Protein AF-A0A1Q9LR08-F1 (afdb_monomer)

Sequence (114 aa):
MDERVERALEGLVEAPSAIRGKGWVDADGKRWVRRGGGVEVKRAERLLASADVRVLHFCGPDAPVEVAVGDRAALWERVRPYLRGRGKEVHADFAVAEFRDGQRRTMLVIEESC

Organism: NCBI:txid1193682

Foldseek 3Di:
DDPVVVVVPPDPPPFPDPQVDQWDADPVRFIKGWDDDFQQLVRLVVLLQDPQEWEWEAETNDDIDTDDSVCSVVVSVVQNCQSVVNDDDVFKHKGWTWIATPVRRIYIYIYIGD

Secondary structure (DSSP, 8-state):
--TTTGGGSS-------TTTSSEEE-TTS-EEEEPSSPPPHHHHHHHHH-TTSEEEEEETTSPPEE--GGGHHHHHHHHHHHHTT---BTTBEEEEEEEEETT--EEEEEEEE-

Structure (mmCIF, N/CA/C/O backbone):
data_AF-A0A1Q9LR08-F1
#
_entry.id   AF-A0A1Q9LR08-F1
#
loop_
_atom_site.group_PDB
_atom_site.id
_atom_site.type_symbol
_atom_site.label_atom_id
_atom_site.label_alt_id
_atom_site.label_comp_id
_atom_site.label_asym_id
_atom_site.label_entity_id
_atom_site.label_seq_id
_atom_site.pdbx_PDB_ins_code
_atom_site.Cartn_x
_atom_site.Cartn_y
_atom_site.Cartn_z
_atom_site.occupancy
_atom_site.B_iso_or_equiv
_atom_site.auth_seq_id
_atom_site.auth_comp_id
_atom_site.auth_asym_id
_atom_site.auth_atom_id
_atom_site.pdbx_PDB_model_num
ATOM 1 N N . MET A 1 1 ? -1.358 9.023 -44.625 1.00 46.69 1 MET A N 1
ATOM 2 C CA . MET A 1 1 ? -0.783 9.812 -43.517 1.00 46.69 1 MET A CA 1
ATOM 3 C C . MET A 1 1 ? -1.947 10.014 -42.571 1.00 46.69 1 MET A C 1
ATOM 5 O O . MET A 1 1 ? -2.822 10.812 -42.869 1.00 46.69 1 MET A O 1
ATOM 9 N N . ASP A 1 2 ? -2.079 9.099 -41.613 1.00 39.06 2 ASP A N 1
ATOM 10 C CA . ASP A 1 2 ? -3.330 8.847 -40.896 1.00 39.06 2 ASP A CA 1
ATOM 11 C C . ASP A 1 2 ? -3.438 9.707 -39.635 1.00 39.06 2 ASP A C 1
ATOM 13 O O . ASP A 1 2 ? -2.649 9.563 -38.703 1.00 39.06 2 ASP A O 1
ATOM 17 N N . GLU A 1 3 ? -4.503 10.503 -39.586 1.00 40.62 3 GLU A N 1
ATOM 18 C CA . GLU A 1 3 ? -5.031 11.273 -38.444 1.00 40.62 3 GLU A CA 1
ATOM 19 C C . GLU A 1 3 ? -5.239 10.414 -37.170 1.00 40.62 3 GLU A C 1
ATOM 21 O O . GLU A 1 3 ? -5.401 10.913 -36.060 1.00 40.62 3 GLU A O 1
ATOM 26 N N . ARG A 1 4 ? -5.171 9.081 -37.302 1.00 49.50 4 ARG A N 1
ATOM 27 C CA . ARG A 1 4 ? -5.219 8.111 -36.196 1.00 49.50 4 ARG A CA 1
ATOM 28 C C . ARG A 1 4 ? -3.947 8.058 -35.352 1.00 49.50 4 ARG A C 1
ATOM 30 O O . ARG A 1 4 ? -4.016 7.575 -34.226 1.00 49.50 4 ARG A O 1
ATOM 37 N N . VAL A 1 5 ? -2.812 8.532 -35.868 1.00 49.69 5 VAL A N 1
ATOM 38 C CA . VAL A 1 5 ? -1.557 8.578 -35.100 1.00 49.69 5 VAL A CA 1
ATOM 39 C C . VAL A 1 5 ? -1.491 9.838 -34.226 1.00 49.69 5 VAL A C 1
ATOM 41 O O . VAL A 1 5 ? -0.899 9.795 -33.155 1.00 49.69 5 VAL A O 1
ATOM 44 N N . GLU A 1 6 ? -2.174 10.930 -34.586 1.00 42.41 6 GLU A N 1
ATOM 45 C CA . GLU A 1 6 ? -2.203 12.149 -33.754 1.00 42.41 6 GLU A CA 1
ATOM 46 C C . GLU A 1 6 ? -3.095 12.004 -32.510 1.00 42.41 6 GLU A C 1
ATOM 48 O O . GLU A 1 6 ? -2.759 12.526 -31.448 1.00 42.41 6 GLU A O 1
ATOM 53 N N . ARG A 1 7 ? -4.136 11.159 -32.559 1.00 40.34 7 ARG A N 1
ATOM 54 C CA . ARG A 1 7 ? -4.868 10.727 -31.350 1.00 40.34 7 ARG A CA 1
ATOM 55 C C . ARG A 1 7 ? -4.089 9.770 -30.438 1.00 40.34 7 ARG A C 1
ATOM 57 O O . ARG A 1 7 ? -4.620 9.361 -29.410 1.00 40.34 7 ARG A O 1
ATOM 64 N N . ALA A 1 8 ? -2.852 9.412 -30.786 1.00 40.22 8 ALA A N 1
ATOM 65 C CA . ALA A 1 8 ? -1.973 8.615 -29.930 1.00 40.22 8 ALA A CA 1
ATOM 66 C C . ALA A 1 8 ? -1.153 9.468 -28.937 1.00 40.22 8 ALA A C 1
ATOM 68 O O . ALA A 1 8 ? -0.380 8.907 -28.165 1.00 40.22 8 ALA A O 1
ATOM 69 N N . LEU A 1 9 ? -1.319 10.801 -28.929 1.00 46.00 9 LEU A N 1
ATOM 70 C CA . LEU A 1 9 ? -0.621 11.709 -28.002 1.00 46.00 9 LEU A CA 1
ATOM 71 C C . LEU A 1 9 ? -1.542 12.683 -27.236 1.00 46.00 9 LEU A C 1
ATOM 73 O O . LEU A 1 9 ? -1.059 13.445 -26.399 1.00 46.00 9 LEU A O 1
ATOM 77 N N . GLU A 1 10 ? -2.8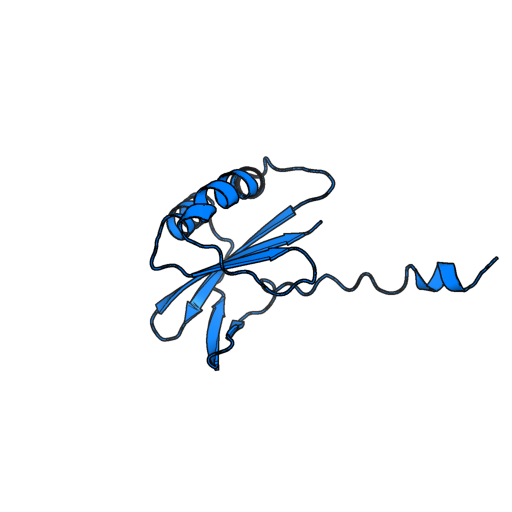62 12.642 -27.443 1.00 37.06 10 GLU A N 1
ATOM 78 C CA . GLU A 1 10 ? -3.817 13.445 -26.668 1.00 37.06 10 GLU A CA 1
ATOM 79 C C . GLU A 1 10 ? -4.297 12.693 -25.424 1.00 37.06 10 GLU A C 1
ATOM 81 O O . GLU A 1 10 ? -5.316 12.005 -25.423 1.00 37.06 10 GLU A O 1
ATOM 86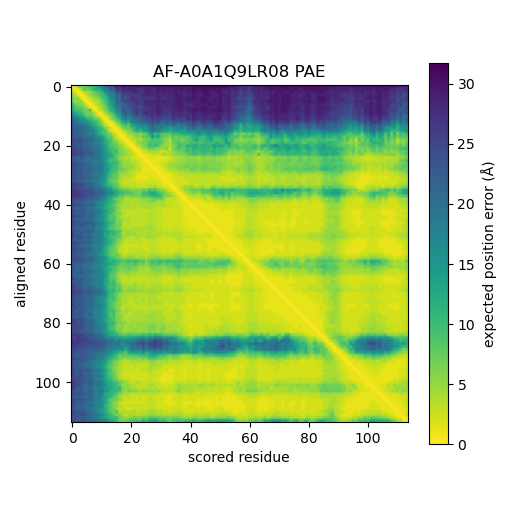 N N . GLY A 1 11 ? -3.543 12.858 -24.340 1.00 38.38 11 GLY A N 1
ATOM 87 C CA . GLY A 1 11 ? -3.935 12.417 -23.008 1.00 38.38 11 GLY A CA 1
ATOM 88 C C . GLY A 1 11 ? -3.047 11.302 -22.487 1.00 38.38 11 GLY A C 1
ATOM 89 O O . GLY A 1 11 ? -3.474 10.156 -22.383 1.00 38.38 11 GLY A O 1
ATOM 90 N N . LEU A 1 12 ? 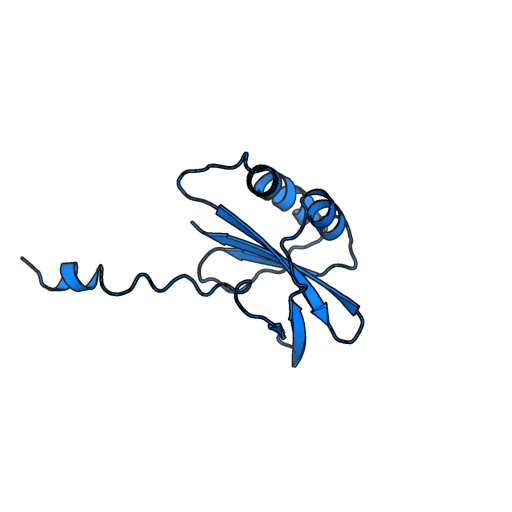-1.835 11.658 -22.056 1.00 40.88 12 LEU A N 1
ATOM 91 C CA . LEU A 1 12 ? -1.204 10.986 -20.920 1.00 40.88 12 LEU A CA 1
ATOM 92 C C . LEU A 1 12 ? -2.162 11.142 -19.730 1.00 40.88 12 LEU A C 1
ATOM 94 O O . LEU A 1 12 ? -2.023 12.054 -18.916 1.00 40.88 12 LEU A O 1
ATOM 98 N N . VAL A 1 13 ? -3.210 10.318 -19.686 1.00 42.19 13 VAL A N 1
ATOM 99 C CA . VAL A 1 13 ? -4.028 10.138 -18.498 1.00 42.19 13 VAL A CA 1
ATOM 100 C C . VAL A 1 13 ? -3.040 9.581 -17.494 1.00 42.19 13 VAL A C 1
ATOM 102 O O . VAL A 1 13 ? -2.628 8.430 -17.619 1.00 42.19 13 VAL A O 1
ATOM 105 N N . GLU A 1 14 ? -2.562 10.425 -16.577 1.00 47.38 14 GLU A N 1
ATOM 106 C CA . GLU A 1 14 ? -1.778 9.946 -15.447 1.00 47.38 14 GLU A CA 1
ATOM 107 C C . GLU A 1 14 ? -2.521 8.745 -14.882 1.00 47.38 14 GLU A C 1
ATOM 109 O O . GLU A 1 14 ? -3.707 8.858 -14.549 1.00 47.38 14 GLU A O 1
ATOM 114 N N . ALA A 1 15 ? -1.848 7.591 -14.858 1.00 47.34 15 ALA A N 1
ATOM 115 C CA . ALA A 1 15 ? -2.434 6.376 -14.326 1.00 47.34 15 ALA A CA 1
ATOM 116 C C . ALA A 1 15 ? -3.078 6.709 -12.967 1.00 47.34 15 ALA A C 1
ATOM 118 O O . ALA A 1 15 ? -2.503 7.488 -12.193 1.00 47.34 15 ALA A O 1
ATOM 119 N N . PRO A 1 16 ? -4.303 6.228 -12.697 1.00 55.78 16 PRO A N 1
ATOM 120 C CA . PRO A 1 16 ? -5.039 6.603 -11.501 1.00 55.78 16 PRO A CA 1
ATOM 121 C C . PRO A 1 16 ? -4.239 6.215 -10.255 1.00 55.78 16 PRO A C 1
ATOM 123 O O . PRO A 1 16 ? -4.221 5.061 -9.844 1.00 55.78 16 PRO A O 1
ATOM 126 N N . SER A 1 17 ? -3.583 7.199 -9.638 1.00 60.62 17 SER A N 1
ATOM 127 C CA . SER A 1 17 ? -2.765 6.941 -8.458 1.00 60.62 17 SER A CA 1
ATOM 128 C C . SER A 1 17 ? -3.636 6.822 -7.218 1.00 60.62 17 SER A C 1
ATOM 130 O O . SER A 1 17 ? -4.209 7.803 -6.723 1.00 60.62 17 SER A O 1
ATOM 132 N N . ALA A 1 18 ? -3.681 5.611 -6.668 1.00 66.62 18 ALA A N 1
ATOM 133 C CA . ALA A 1 18 ? -4.344 5.326 -5.402 1.00 66.62 18 ALA A CA 1
ATOM 134 C C . ALA A 1 18 ? -3.705 6.103 -4.239 1.00 66.62 18 ALA A C 1
ATOM 136 O O . ALA A 1 18 ? -4.366 6.416 -3.244 1.00 66.62 18 ALA A O 1
ATOM 137 N N . ILE A 1 19 ? -2.426 6.465 -4.374 1.00 77.00 19 ILE A N 1
ATOM 138 C CA . ILE A 1 19 ? -1.689 7.235 -3.376 1.00 77.00 19 ILE A CA 1
ATOM 139 C C . ILE A 1 19 ? -2.017 8.732 -3.441 1.00 77.00 19 ILE A C 1
ATOM 141 O O . ILE A 1 19 ? -2.001 9.392 -2.397 1.00 77.00 19 ILE A O 1
ATOM 145 N N . ARG A 1 20 ? -2.339 9.302 -4.613 1.00 74.06 20 ARG A N 1
ATOM 146 C CA . ARG A 1 20 ? -2.628 10.747 -4.750 1.00 74.06 20 ARG A CA 1
ATOM 147 C C . ARG A 1 20 ? -3.873 11.191 -3.985 1.00 74.06 20 ARG A C 1
ATOM 149 O O . ARG A 1 20 ? -3.886 12.301 -3.445 1.00 74.06 20 ARG A O 1
ATOM 156 N N . GLY A 1 21 ? -4.879 10.325 -3.880 1.00 72.88 21 GLY A N 1
ATOM 157 C CA . GLY A 1 21 ? -6.070 10.565 -3.068 1.00 72.88 21 GLY A CA 1
ATOM 158 C C . GLY A 1 21 ? -5.749 10.755 -1.577 1.00 72.88 21 GLY A C 1
ATOM 159 O O . GLY A 1 21 ? -4.850 10.131 -1.017 1.00 72.88 21 GLY A O 1
ATOM 160 N N . LYS A 1 22 ? -6.508 11.618 -0.884 1.00 74.75 22 LYS A N 1
ATOM 161 C CA . LYS A 1 22 ? -6.388 11.792 0.584 1.00 74.75 22 LYS A CA 1
ATOM 162 C C . LYS A 1 22 ? -7.018 10.639 1.377 1.00 74.75 22 LYS A C 1
ATOM 164 O O . LYS A 1 22 ? -6.800 10.526 2.583 1.00 74.75 22 LYS A O 1
ATOM 169 N N . GLY A 1 23 ? -7.809 9.799 0.722 1.00 79.50 23 GLY A N 1
ATOM 170 C CA . GLY A 1 23 ? -8.463 8.659 1.335 1.00 79.50 23 GLY A CA 1
ATOM 171 C C . GLY A 1 23 ? -9.097 7.747 0.299 1.00 79.50 23 GLY A C 1
ATOM 172 O O . GLY A 1 23 ? -9.235 8.115 -0.865 1.00 79.50 23 GLY A O 1
ATOM 173 N N . TRP A 1 24 ? -9.471 6.565 0.759 1.00 79.00 24 TRP A N 1
ATOM 174 C CA . TRP A 1 24 ? -10.013 5.472 -0.032 1.00 79.00 24 TRP A CA 1
ATOM 175 C C . TRP A 1 24 ? -11.142 4.796 0.747 1.00 79.00 24 TRP A C 1
ATOM 177 O O . TRP A 1 24 ? -11.174 4.865 1.977 1.00 79.00 24 TRP A O 1
ATOM 187 N N . VAL A 1 25 ? -12.080 4.174 0.042 1.00 82.88 25 VAL A N 1
ATOM 188 C CA . VAL A 1 25 ? -13.120 3.330 0.632 1.00 82.88 25 VAL A CA 1
ATOM 189 C C . VAL A 1 25 ? -12.945 1.941 0.039 1.00 82.88 25 VAL A C 1
ATOM 191 O O . VAL A 1 25 ? -12.920 1.808 -1.182 1.00 82.88 25 VAL A O 1
ATOM 194 N N . ASP A 1 26 ? -12.758 0.936 0.891 1.00 82.00 26 ASP A N 1
ATOM 195 C CA . ASP A 1 26 ? -12.620 -0.446 0.430 1.00 82.00 26 ASP A CA 1
ATOM 196 C C . ASP A 1 26 ? -13.980 -1.079 0.086 1.00 82.00 26 ASP A C 1
ATOM 198 O O . ASP A 1 26 ? -15.036 -0.463 0.244 1.00 82.00 26 ASP A O 1
ATOM 202 N N . ALA A 1 27 ? -13.950 -2.321 -0.406 1.00 77.25 27 ALA A N 1
ATOM 203 C CA . ALA A 1 27 ? -15.146 -3.059 -0.813 1.00 77.25 27 ALA A CA 1
ATOM 204 C C . ALA A 1 27 ? -16.165 -3.265 0.326 1.00 77.25 27 ALA A C 1
ATOM 206 O O . ALA A 1 27 ? -17.355 -3.396 0.055 1.00 77.25 27 ALA A O 1
ATOM 207 N N . ASP A 1 28 ? -15.720 -3.227 1.586 1.00 80.62 28 ASP A N 1
ATOM 208 C CA . ASP A 1 28 ? -16.578 -3.355 2.768 1.00 80.62 28 ASP A CA 1
ATOM 209 C C . ASP A 1 28 ? -17.151 -1.996 3.222 1.00 80.62 28 ASP A C 1
ATOM 211 O O . ASP A 1 28 ? -17.752 -1.883 4.293 1.00 80.62 28 ASP A O 1
ATOM 215 N N . GLY A 1 29 ? -16.934 -0.928 2.447 1.00 83.00 29 GLY A N 1
ATOM 216 C CA . GLY A 1 29 ? -17.372 0.425 2.779 1.00 83.00 29 GLY A CA 1
ATOM 217 C C . GLY A 1 29 ? -16.506 1.113 3.836 1.00 83.00 29 GLY A C 1
ATOM 218 O O . GLY A 1 29 ? -16.865 2.183 4.339 1.00 83.00 29 GLY A O 1
ATOM 219 N N . LYS A 1 30 ? -15.351 0.545 4.198 1.00 88.00 30 LYS A N 1
ATOM 220 C CA . LYS A 1 30 ? -14.491 1.124 5.228 1.00 88.00 30 LYS A CA 1
ATOM 221 C C . LYS A 1 30 ? -13.617 2.217 4.654 1.00 88.00 30 LYS A C 1
ATOM 223 O O . LYS A 1 30 ? -12.903 2.043 3.670 1.00 88.00 30 LYS A O 1
ATOM 228 N N . ARG A 1 31 ? -13.627 3.349 5.352 1.00 89.88 31 ARG A N 1
ATOM 229 C CA . ARG A 1 31 ? -12.835 4.518 4.998 1.00 89.88 31 ARG A CA 1
ATOM 230 C C . ARG A 1 31 ? -11.414 4.422 5.543 1.00 89.88 31 ARG A C 1
ATOM 232 O O . ARG A 1 31 ? -11.196 4.322 6.750 1.00 89.88 31 ARG A O 1
ATOM 239 N N . TRP A 1 32 ? -10.466 4.575 4.636 1.00 92.25 32 TRP A N 1
ATOM 240 C CA . TRP A 1 32 ? -9.037 4.678 4.868 1.00 92.25 32 TRP A CA 1
ATOM 241 C C . TRP A 1 32 ? -8.581 6.102 4.565 1.00 92.25 32 TRP A C 1
ATOM 243 O O . TRP A 1 32 ? -8.972 6.694 3.561 1.00 92.25 32 TRP A O 1
ATOM 253 N N . VAL A 1 33 ? -7.752 6.675 5.428 1.00 92.00 33 VAL A N 1
ATOM 254 C CA . VAL A 1 33 ? -7.226 8.035 5.278 1.00 92.00 33 VAL A CA 1
ATOM 255 C C . VAL A 1 33 ? -5.716 7.969 5.195 1.00 92.00 33 VAL A C 1
ATOM 257 O O . VAL A 1 33 ? -5.072 7.315 6.021 1.00 92.00 33 VAL A O 1
ATOM 260 N N . ARG A 1 34 ? -5.151 8.649 4.196 1.00 91.12 34 ARG A N 1
ATOM 261 C CA . ARG A 1 34 ? -3.707 8.693 3.996 1.00 91.12 34 ARG A CA 1
ATOM 262 C C . ARG A 1 34 ? -3.061 9.414 5.170 1.00 91.12 34 ARG A C 1
ATOM 264 O O . ARG A 1 34 ? -3.468 10.518 5.539 1.00 91.12 34 ARG A O 1
ATOM 271 N N . ARG A 1 35 ? -2.020 8.818 5.738 1.00 87.81 35 ARG A N 1
ATOM 272 C CA . ARG A 1 35 ? -1.156 9.512 6.685 1.00 87.81 35 ARG A CA 1
ATOM 273 C C . ARG A 1 35 ? -0.294 10.505 5.902 1.00 87.81 35 ARG A C 1
ATOM 275 O O . ARG A 1 35 ? 0.244 10.171 4.852 1.00 87.81 35 ARG A O 1
ATOM 282 N N . GLY A 1 36 ? -0.215 11.746 6.376 1.00 78.56 36 GLY A N 1
ATOM 283 C CA . GLY A 1 36 ? 0.620 12.768 5.741 1.00 78.56 36 GLY A CA 1
ATOM 284 C C . GLY A 1 36 ? 2.108 12.402 5.774 1.00 78.56 36 GLY A C 1
ATOM 285 O O . GLY A 1 36 ? 2.556 11.727 6.701 1.00 78.56 36 GLY A O 1
ATOM 286 N N . GLY A 1 37 ? 2.857 12.897 4.784 1.00 74.31 37 GLY A N 1
ATOM 287 C CA . GLY A 1 37 ? 4.289 12.632 4.620 1.00 74.31 37 GLY A CA 1
ATOM 288 C C . GLY A 1 37 ? 4.589 11.336 3.860 1.00 74.31 37 GLY A C 1
ATOM 289 O O . GLY A 1 37 ? 3.756 10.435 3.787 1.00 74.31 37 GLY A O 1
ATOM 290 N N . GLY A 1 38 ? 5.781 11.260 3.265 1.00 80.25 38 GLY A N 1
ATOM 291 C CA . GLY A 1 38 ? 6.283 10.018 2.673 1.00 80.25 38 GLY A CA 1
ATOM 292 C C . GLY A 1 38 ? 6.533 8.949 3.741 1.00 80.25 38 GLY A C 1
ATOM 293 O O . GLY A 1 38 ? 6.755 9.260 4.915 1.00 80.25 38 GLY A O 1
ATOM 294 N N . VAL A 1 39 ? 6.499 7.676 3.347 1.00 87.31 39 VAL A N 1
ATOM 295 C CA . VAL A 1 39 ? 6.824 6.566 4.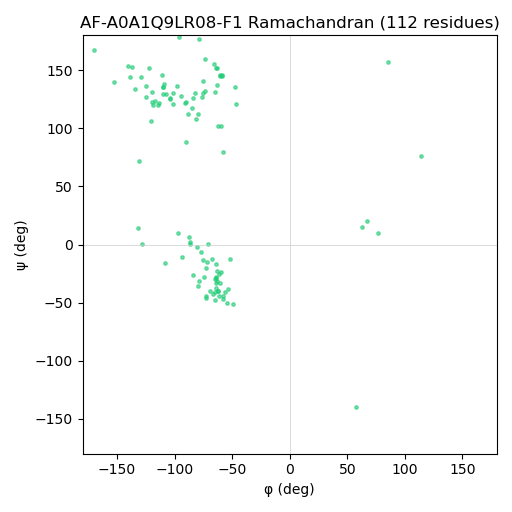250 1.00 87.31 39 VAL A CA 1
ATOM 296 C C . VAL A 1 39 ? 8.336 6.351 4.259 1.00 87.31 39 VAL A C 1
ATOM 298 O O . VAL A 1 39 ? 8.927 6.000 3.244 1.00 87.31 39 VAL A O 1
ATOM 301 N N . GLU A 1 40 ? 8.972 6.533 5.416 1.00 91.50 40 GLU A N 1
ATOM 302 C CA . GLU A 1 40 ? 10.398 6.232 5.579 1.00 91.50 40 GLU A CA 1
ATOM 303 C C . GLU A 1 40 ? 10.707 4.755 5.279 1.00 91.50 40 GLU A C 1
ATOM 305 O O . GLU A 1 40 ? 9.948 3.867 5.667 1.00 91.50 40 GLU A O 1
ATOM 310 N N . VAL A 1 41 ? 11.876 4.470 4.693 1.00 92.50 41 VAL A N 1
ATOM 311 C CA . VAL A 1 41 ? 12.312 3.109 4.311 1.00 92.50 41 VAL A CA 1
ATOM 312 C C . VAL A 1 41 ? 12.153 2.101 5.456 1.00 92.50 41 VAL A C 1
ATOM 314 O O . VAL A 1 41 ? 11.526 1.059 5.288 1.00 92.50 41 VAL A O 1
ATOM 317 N N . LYS A 1 42 ? 12.668 2.425 6.651 1.00 93.81 42 LYS A N 1
ATOM 318 C CA . LYS A 1 42 ? 12.572 1.549 7.837 1.00 93.81 42 LYS A CA 1
ATOM 319 C C . LYS A 1 42 ? 11.125 1.324 8.277 1.00 93.81 42 LYS A C 1
ATOM 321 O O . LYS A 1 42 ? 10.786 0.285 8.839 1.00 93.81 42 LYS A O 1
ATOM 326 N N . ARG A 1 43 ? 10.261 2.318 8.058 1.00 94.69 43 ARG A N 1
ATOM 327 C CA . ARG A 1 43 ? 8.841 2.213 8.376 1.00 94.69 43 ARG A CA 1
ATOM 328 C C . ARG A 1 43 ? 8.134 1.298 7.383 1.00 94.69 43 ARG A C 1
ATOM 330 O O . ARG A 1 43 ? 7.362 0.461 7.838 1.00 94.69 43 ARG A O 1
ATOM 337 N N . ALA A 1 44 ? 8.414 1.432 6.088 1.00 94.38 44 ALA A N 1
ATOM 338 C CA . ALA A 1 44 ? 7.881 0.547 5.054 1.00 94.38 44 ALA A CA 1
ATOM 339 C C . ALA A 1 44 ? 8.275 -0.916 5.319 1.00 94.38 44 ALA A C 1
ATOM 341 O O . ALA A 1 44 ? 7.403 -1.778 5.356 1.00 94.38 44 ALA A O 1
ATOM 342 N N . GLU A 1 45 ? 9.551 -1.167 5.631 1.00 96.00 45 GLU A N 1
ATOM 343 C CA . GLU A 1 45 ? 10.073 -2.495 5.989 1.00 96.00 45 GLU A CA 1
ATOM 344 C C . GLU A 1 45 ? 9.292 -3.131 7.148 1.00 96.00 45 GLU A C 1
ATOM 346 O O . GLU A 1 45 ? 8.789 -4.248 7.044 1.00 96.00 45 GLU A O 1
ATOM 351 N N . ARG A 1 46 ? 9.108 -2.383 8.244 1.00 96.56 46 ARG A N 1
ATOM 352 C CA . ARG A 1 46 ? 8.352 -2.866 9.407 1.00 96.56 46 ARG A CA 1
ATOM 353 C C . ARG A 1 46 ? 6.880 -3.133 9.085 1.00 96.56 46 ARG A C 1
ATOM 355 O O . ARG A 1 46 ? 6.298 -4.053 9.648 1.00 96.56 46 ARG A O 1
ATOM 362 N N . LEU A 1 47 ? 6.265 -2.305 8.242 1.00 95.81 47 LEU A N 1
ATOM 363 C CA . LEU A 1 47 ? 4.864 -2.476 7.857 1.00 95.81 47 LEU A CA 1
ATOM 364 C C . LEU A 1 47 ? 4.675 -3.719 6.981 1.00 95.81 47 LEU A C 1
ATOM 366 O O . LEU A 1 47 ? 3.733 -4.467 7.211 1.00 95.81 47 LEU A O 1
ATOM 370 N N . LEU A 1 48 ? 5.596 -3.986 6.052 1.00 95.81 48 LEU A N 1
ATOM 371 C CA . LEU A 1 48 ? 5.593 -5.210 5.246 1.00 95.81 48 LEU A CA 1
ATOM 372 C C . LEU A 1 48 ? 5.764 -6.467 6.107 1.00 95.81 48 LEU A C 1
ATOM 374 O O . LEU A 1 48 ? 5.067 -7.455 5.887 1.00 95.81 48 LEU A O 1
ATOM 378 N N . ALA A 1 49 ? 6.630 -6.416 7.120 1.00 94.94 49 ALA A N 1
ATOM 379 C CA . ALA A 1 49 ? 6.876 -7.543 8.019 1.00 94.94 49 ALA A CA 1
ATOM 380 C C . ALA A 1 49 ? 5.723 -7.837 9.005 1.00 94.94 49 ALA A C 1
ATOM 382 O O . ALA A 1 49 ? 5.705 -8.895 9.630 1.00 94.94 49 ALA A O 1
ATOM 383 N N . SER A 1 50 ? 4.774 -6.915 9.189 1.00 95.81 50 SER A N 1
ATOM 384 C CA . SER A 1 50 ? 3.703 -7.057 10.179 1.00 95.81 50 SER A CA 1
ATOM 385 C C . SER A 1 50 ? 2.470 -7.746 9.590 1.00 95.81 50 SER A C 1
ATOM 387 O O . SER A 1 50 ? 1.862 -7.245 8.645 1.00 95.81 50 SER A O 1
ATOM 389 N N . ALA A 1 51 ? 2.057 -8.865 10.190 1.00 93.88 51 ALA A N 1
ATOM 390 C CA . ALA A 1 51 ? 0.865 -9.610 9.775 1.00 93.88 51 ALA A CA 1
ATOM 391 C C . ALA A 1 51 ? -0.444 -8.815 9.960 1.00 93.88 51 ALA A C 1
ATOM 393 O O . ALA A 1 51 ? -1.382 -8.999 9.190 1.00 93.88 51 ALA A O 1
ATOM 394 N N . ASP A 1 52 ? -0.483 -7.882 10.915 1.00 94.31 52 ASP A N 1
ATOM 395 C CA . ASP A 1 52 ? -1.656 -7.039 11.200 1.00 94.31 52 ASP A CA 1
ATOM 396 C C . ASP A 1 52 ? -1.845 -5.891 10.195 1.00 94.31 52 ASP A C 1
ATOM 398 O O . ASP A 1 52 ? -2.820 -5.135 10.258 1.00 94.31 52 ASP A O 1
ATOM 402 N N . VAL A 1 53 ? -0.882 -5.705 9.290 1.00 95.56 53 VAL A N 1
ATOM 403 C CA . VAL A 1 53 ? -0.932 -4.681 8.249 1.00 95.56 53 VAL A CA 1
ATOM 404 C C . VAL A 1 53 ? -1.499 -5.296 6.982 1.00 95.56 53 VAL A C 1
ATOM 406 O O . VAL A 1 53 ? -0.988 -6.296 6.477 1.00 95.56 53 VAL A O 1
ATOM 409 N N . ARG A 1 54 ? -2.520 -4.647 6.423 1.00 95.00 54 ARG A N 1
ATOM 410 C CA . ARG A 1 54 ? -2.985 -4.931 5.065 1.00 95.00 54 ARG A CA 1
ATOM 411 C C . ARG A 1 54 ? -2.003 -4.326 4.066 1.00 95.00 54 ARG A C 1
ATOM 413 O O . ARG A 1 54 ? -1.666 -3.152 4.198 1.00 95.00 54 ARG A O 1
ATOM 420 N N . VAL A 1 55 ? -1.546 -5.090 3.079 1.00 95.62 55 VAL A N 1
ATOM 421 C CA . VAL A 1 55 ? -0.618 -4.595 2.050 1.00 95.62 55 VAL A CA 1
ATOM 422 C C . VAL A 1 55 ? -1.289 -4.721 0.696 1.00 95.62 55 VAL A C 1
ATOM 424 O O . VAL A 1 55 ? -1.646 -5.825 0.304 1.00 95.62 55 VAL A O 1
ATOM 427 N N . LEU A 1 56 ? -1.457 -3.602 -0.002 1.00 94.06 56 LEU A N 1
ATOM 428 C CA . LEU A 1 56 ? -1.982 -3.567 -1.362 1.00 94.06 56 LEU A CA 1
ATOM 429 C C . LEU A 1 56 ? -0.873 -3.183 -2.332 1.00 94.06 56 LEU A C 1
ATOM 431 O O . LEU A 1 56 ? -0.129 -2.233 -2.077 1.00 94.06 56 LEU A O 1
ATOM 435 N N . HIS A 1 57 ? -0.805 -3.906 -3.442 1.00 93.31 57 HIS A N 1
ATOM 436 C CA . HIS A 1 57 ? 0.074 -3.611 -4.557 1.00 93.31 57 HIS A CA 1
ATOM 437 C C . HIS A 1 57 ? -0.757 -3.211 -5.777 1.00 93.31 57 HIS A C 1
ATOM 439 O O . HIS A 1 57 ? -1.620 -3.971 -6.218 1.00 93.31 57 HIS A O 1
ATOM 445 N N . PHE A 1 58 ? -0.504 -2.011 -6.291 1.00 90.19 58 PHE A N 1
ATOM 446 C CA . PHE A 1 58 ? -1.052 -1.503 -7.544 1.00 90.19 58 PHE A CA 1
ATOM 447 C C . PHE A 1 58 ? 0.044 -1.577 -8.598 1.00 90.19 58 PHE A C 1
ATOM 449 O O . PHE A 1 58 ? 1.115 -1.024 -8.380 1.00 90.19 58 PHE A O 1
ATOM 456 N N . CYS A 1 59 ? -0.226 -2.241 -9.717 1.00 85.19 59 CYS A N 1
ATOM 457 C CA . CYS A 1 59 ? 0.671 -2.283 -10.866 1.00 85.19 59 CYS A CA 1
ATOM 458 C C . CYS A 1 59 ? -0.079 -1.696 -12.063 1.00 85.19 59 CYS A C 1
ATOM 460 O O . CYS A 1 59 ? -1.018 -2.310 -12.568 1.00 85.19 59 CYS A O 1
ATOM 462 N N . GLY A 1 60 ? 0.282 -0.477 -12.470 1.00 75.44 60 GLY A N 1
ATOM 463 C CA . GLY A 1 60 ? -0.390 0.214 -13.571 1.00 75.44 60 GLY A CA 1
ATOM 464 C C . 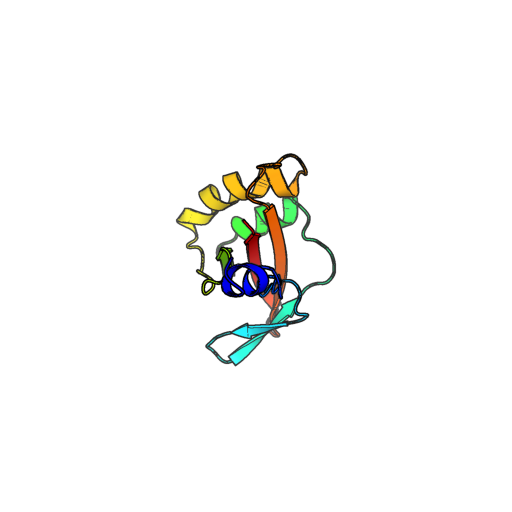GLY A 1 60 ? -1.908 0.408 -13.353 1.00 75.44 60 GLY A C 1
ATOM 465 O O . GLY A 1 60 ? -2.326 0.763 -12.250 1.00 75.44 60 GLY A O 1
ATOM 466 N N . PRO A 1 61 ? -2.749 0.233 -14.395 1.00 73.00 61 PRO A N 1
ATOM 467 C CA . PRO A 1 61 ? -4.189 0.505 -14.329 1.00 73.00 61 PRO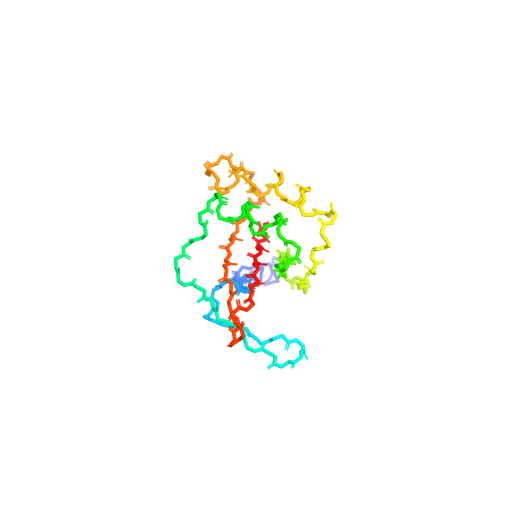 A CA 1
ATOM 468 C C . PRO A 1 61 ? -5.017 -0.620 -13.685 1.00 73.00 61 PRO A C 1
ATOM 470 O 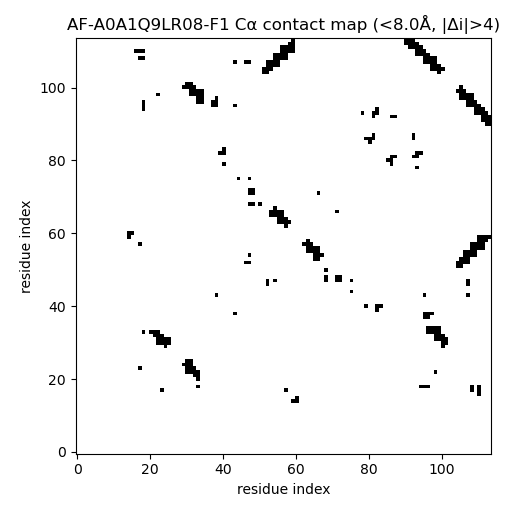O . PRO A 1 61 ? -6.239 -0.488 -13.584 1.00 73.00 61 PRO A O 1
ATOM 473 N N . ASP A 1 62 ? -4.386 -1.727 -13.290 1.00 77.94 62 ASP A N 1
ATOM 474 C CA . ASP A 1 62 ? -5.087 -2.900 -12.779 1.00 77.94 62 ASP A CA 1
ATOM 475 C C . ASP A 1 62 ? -5.631 -2.691 -11.357 1.00 77.94 62 ASP A C 1
ATOM 477 O O . ASP A 1 62 ? -5.188 -1.834 -10.585 1.00 77.94 62 ASP A O 1
ATOM 481 N N . ALA A 1 63 ? -6.621 -3.511 -10.994 1.00 79.44 63 ALA A N 1
ATOM 482 C CA . ALA A 1 63 ? -7.163 -3.524 -9.642 1.00 79.44 63 ALA A CA 1
ATOM 483 C C . ALA A 1 63 ? -6.072 -3.893 -8.616 1.00 79.44 63 ALA A C 1
ATOM 485 O O . ALA A 1 63 ? -5.227 -4.748 -8.896 1.00 79.44 63 ALA A O 1
ATOM 486 N N . PRO A 1 64 ? -6.101 -3.308 -7.404 1.00 87.56 64 PRO A N 1
ATOM 487 C CA . PRO A 1 64 ? -5.112 -3.625 -6.389 1.00 87.56 64 PRO A CA 1
ATOM 488 C C . PRO A 1 64 ? -5.181 -5.084 -5.973 1.00 87.56 64 PRO A C 1
ATOM 490 O O . PRO A 1 64 ? -6.255 -5.6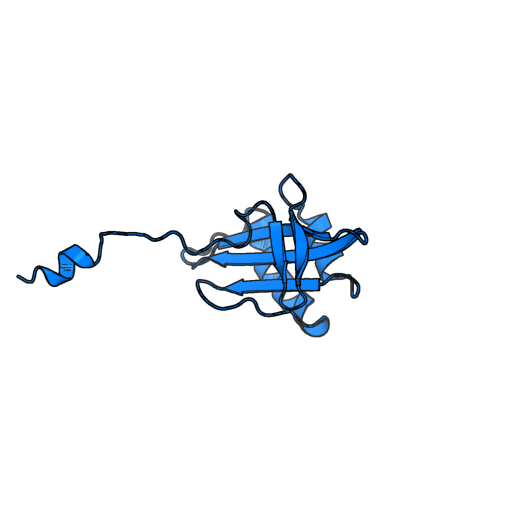13 -5.679 1.00 87.56 64 PRO A O 1
ATOM 493 N N . VAL A 1 65 ? -4.008 -5.691 -5.839 1.00 91.38 65 VAL A N 1
ATOM 494 C CA . VAL A 1 65 ? -3.864 -7.039 -5.301 1.00 91.38 65 VAL A CA 1
ATOM 495 C C . VAL A 1 65 ? -3.414 -6.945 -3.851 1.00 91.38 65 VAL A C 1
ATOM 497 O O . VAL A 1 65 ? -2.462 -6.235 -3.518 1.00 91.38 65 VAL A O 1
ATOM 500 N N . GLU A 1 66 ? -4.100 -7.665 -2.968 1.00 94.06 66 GLU A N 1
ATOM 501 C CA . GLU A 1 66 ? -3.645 -7.819 -1.592 1.00 94.06 66 GLU A CA 1
ATOM 502 C C . GLU A 1 66 ? -2.481 -8.808 -1.524 1.00 94.06 66 GLU A C 1
ATOM 504 O O . GLU A 1 66 ? -2.567 -9.936 -2.006 1.00 94.06 66 GLU A O 1
ATOM 509 N N . VAL A 1 67 ? -1.378 -8.377 -0.918 1.00 95.94 67 VAL A N 1
ATOM 510 C CA . VAL A 1 67 ? -0.137 -9.146 -0.855 1.00 95.94 67 VAL A CA 1
ATOM 511 C C . VAL A 1 67 ? -0.166 -10.039 0.379 1.00 95.94 67 VAL A C 1
ATOM 513 O O . VAL A 1 67 ? -0.107 -9.564 1.526 1.00 95.94 67 VAL A O 1
ATOM 516 N N . ALA A 1 68 ? -0.230 -11.348 0.140 1.00 94.94 68 ALA A N 1
ATOM 517 C CA . ALA A 1 68 ? -0.170 -12.354 1.188 1.00 94.94 68 ALA A CA 1
ATOM 518 C C . ALA A 1 68 ? 1.136 -12.232 1.983 1.00 94.94 68 ALA A C 1
ATOM 520 O O . ALA A 1 68 ? 2.182 -11.892 1.436 1.00 94.94 68 ALA A O 1
ATOM 521 N N . VAL A 1 69 ? 1.089 -12.523 3.288 1.00 94.44 69 VAL A N 1
ATOM 522 C CA . VAL A 1 69 ? 2.235 -12.343 4.203 1.00 94.44 69 VAL A CA 1
ATOM 523 C C . VAL A 1 69 ? 3.501 -13.048 3.699 1.00 94.44 69 VAL A C 1
ATOM 525 O O . VAL A 1 69 ? 4.584 -12.475 3.803 1.00 94.44 69 VAL A O 1
ATOM 528 N N . GLY A 1 70 ? 3.365 -14.237 3.100 1.00 94.94 70 GLY A N 1
ATOM 529 C CA . GLY A 1 70 ? 4.486 -15.002 2.540 1.00 94.94 70 GLY A CA 1
ATOM 530 C C . GLY A 1 70 ? 5.203 -14.320 1.368 1.00 94.94 70 GLY A C 1
ATOM 531 O O . GLY A 1 70 ? 6.410 -14.485 1.221 1.00 94.94 70 GLY A O 1
ATOM 532 N N . ASP A 1 71 ? 4.501 -13.487 0.598 1.00 96.81 71 ASP A N 1
ATOM 533 C CA . ASP A 1 71 ? 5.035 -12.851 -0.616 1.00 96.81 71 ASP A CA 1
ATOM 534 C C . ASP A 1 71 ? 5.624 -11.457 -0.351 1.00 96.81 71 ASP A C 1
ATOM 536 O O . ASP A 1 71 ? 6.310 -10.872 -1.194 1.00 96.81 71 ASP A O 1
ATOM 540 N N . ARG A 1 72 ? 5.401 -10.903 0.847 1.00 96.44 72 ARG A N 1
ATOM 541 C CA . ARG A 1 72 ? 5.822 -9.534 1.193 1.00 96.44 72 ARG A CA 1
ATOM 542 C C . ARG A 1 72 ? 7.334 -9.355 1.203 1.00 96.44 72 ARG A C 1
ATOM 544 O O . ARG A 1 72 ? 7.807 -8.260 0.911 1.00 96.44 72 ARG A O 1
ATOM 551 N N . ALA A 1 73 ? 8.090 -10.407 1.512 1.00 95.44 73 ALA A N 1
ATOM 552 C CA . ALA A 1 73 ? 9.550 -10.367 1.458 1.00 95.44 73 ALA A CA 1
ATOM 553 C C . ALA A 1 73 ? 10.055 -10.195 0.015 1.00 95.44 73 ALA A C 1
ATOM 555 O O . ALA A 1 73 ? 10.925 -9.364 -0.235 1.00 95.44 73 ALA A O 1
ATOM 556 N N . ALA A 1 74 ? 9.461 -10.913 -0.943 1.00 94.56 74 ALA A N 1
ATOM 557 C CA . ALA A 1 74 ? 9.805 -10.779 -2.356 1.00 94.56 74 ALA A CA 1
ATOM 558 C C . ALA A 1 74 ? 9.444 -9.385 -2.892 1.00 94.56 74 ALA A C 1
ATOM 560 O O . ALA A 1 74 ? 10.234 -8.763 -3.604 1.00 94.56 74 ALA A O 1
ATOM 561 N N . LEU A 1 75 ? 8.284 -8.851 -2.492 1.00 94.19 75 LEU A N 1
ATOM 562 C CA . LEU A 1 75 ? 7.910 -7.476 -2.817 1.00 94.19 75 LEU A CA 1
ATOM 563 C C . LEU A 1 75 ? 8.881 -6.456 -2.201 1.00 94.19 75 LEU A C 1
ATOM 565 O O . LEU A 1 75 ? 9.249 -5.483 -2.857 1.00 94.19 75 LEU A O 1
ATOM 569 N N . TRP A 1 76 ? 9.340 -6.679 -0.966 1.00 94.81 76 TRP A N 1
ATOM 570 C CA . TRP A 1 76 ? 10.297 -5.786 -0.313 1.00 94.81 76 TRP A CA 1
ATOM 571 C C . TRP A 1 76 ? 11.625 -5.696 -1.060 1.00 94.81 76 TRP A C 1
ATOM 573 O O . TRP A 1 76 ? 12.123 -4.590 -1.263 1.00 94.81 76 TRP A O 1
ATOM 583 N N . GLU A 1 77 ? 12.177 -6.824 -1.510 1.00 93.12 77 GLU A N 1
ATOM 584 C CA . GLU A 1 77 ? 13.433 -6.833 -2.269 1.00 93.12 77 GLU A CA 1
ATOM 585 C C . GLU A 1 77 ? 13.331 -6.032 -3.575 1.00 93.12 77 GLU A C 1
ATOM 587 O O . GLU A 1 77 ? 14.289 -5.356 -3.952 1.00 93.12 77 GLU A O 1
ATOM 592 N N . ARG A 1 78 ? 12.151 -6.012 -4.211 1.00 91.12 78 ARG A N 1
ATOM 593 C CA . ARG A 1 78 ? 11.881 -5.185 -5.398 1.00 91.12 78 ARG A CA 1
ATOM 594 C C . ARG A 1 78 ? 11.761 -3.696 -5.066 1.00 91.12 78 ARG A C 1
ATOM 596 O O . ARG A 1 78 ? 12.362 -2.873 -5.742 1.00 91.12 78 ARG A O 1
ATOM 603 N N . VAL A 1 79 ? 11.019 -3.340 -4.016 1.00 91.25 79 VAL A N 1
ATOM 604 C CA . VAL A 1 79 ? 10.667 -1.942 -3.682 1.00 91.25 79 VAL A CA 1
ATOM 605 C C . VAL A 1 79 ? 11.801 -1.196 -2.963 1.00 91.25 79 VAL A C 1
ATOM 607 O O . VAL A 1 79 ? 12.006 0.007 -3.145 1.00 91.25 79 VAL A O 1
ATOM 610 N N . ARG A 1 80 ? 12.562 -1.893 -2.114 1.00 92.19 80 ARG A N 1
ATOM 611 C CA . ARG A 1 80 ? 13.580 -1.307 -1.226 1.00 92.19 80 ARG A CA 1
ATOM 612 C C . ARG A 1 80 ? 14.656 -0.481 -1.946 1.00 92.19 80 ARG A C 1
ATOM 614 O O . ARG A 1 80 ? 15.028 0.561 -1.393 1.00 92.19 80 ARG A O 1
ATOM 621 N N . PRO A 1 81 ? 15.198 -0.881 -3.115 1.00 89.50 81 PRO A N 1
ATOM 622 C CA . PRO A 1 81 ? 16.150 -0.062 -3.859 1.00 89.50 81 PRO A CA 1
ATOM 623 C C . PRO A 1 81 ? 15.576 1.309 -4.233 1.00 89.50 81 PRO A C 1
ATOM 625 O O . PRO A 1 81 ? 16.254 2.316 -4.019 1.00 89.50 81 PRO A O 1
ATOM 628 N N . TYR A 1 82 ? 14.330 1.371 -4.707 1.00 87.69 82 TYR A N 1
ATOM 629 C CA . TYR A 1 82 ? 13.656 2.608 -5.125 1.00 87.69 82 TYR A CA 1
ATOM 630 C C . TYR A 1 82 ? 13.445 3.563 -3.956 1.00 87.69 82 TYR A C 1
ATOM 632 O O . TYR A 1 82 ? 13.878 4.712 -4.007 1.00 87.69 82 TYR A O 1
ATOM 640 N N . LEU A 1 83 ? 12.937 3.060 -2.826 1.00 86.50 83 LEU A N 1
ATOM 641 C CA . LEU A 1 83 ? 12.771 3.882 -1.621 1.00 86.50 83 LEU A CA 1
ATOM 642 C C . LEU A 1 83 ? 14.098 4.403 -1.046 1.00 86.50 83 LEU A C 1
ATOM 644 O O . LEU A 1 83 ? 14.118 5.391 -0.315 1.00 86.50 83 LEU A O 1
ATOM 648 N N . ARG A 1 84 ? 15.222 3.743 -1.350 1.00 87.50 84 ARG A N 1
ATOM 649 C CA . ARG A 1 84 ? 16.573 4.199 -0.981 1.00 87.50 84 ARG A CA 1
ATOM 650 C C . ARG A 1 84 ? 17.186 5.165 -1.998 1.00 87.50 84 ARG A C 1
ATOM 652 O O . ARG A 1 84 ? 18.347 5.534 -1.826 1.00 87.50 84 ARG A O 1
ATOM 659 N N . GLY A 1 85 ? 16.457 5.528 -3.054 1.00 82.88 85 GLY A N 1
ATOM 660 C CA . GLY A 1 85 ? 16.965 6.326 -4.171 1.00 82.88 85 GLY A CA 1
ATOM 661 C C . GLY A 1 85 ? 18.017 5.598 -5.015 1.00 82.88 85 GLY A C 1
ATOM 662 O O . GLY A 1 85 ? 18.824 6.244 -5.677 1.00 82.88 85 GLY A O 1
ATOM 663 N N . ARG A 1 86 ? 18.061 4.261 -4.945 1.00 72.56 86 ARG A N 1
ATOM 664 C CA . ARG A 1 86 ? 19.015 3.396 -5.663 1.00 72.56 86 ARG A CA 1
ATOM 665 C C . ARG A 1 86 ? 18.372 2.593 -6.796 1.00 72.56 86 ARG A C 1
ATO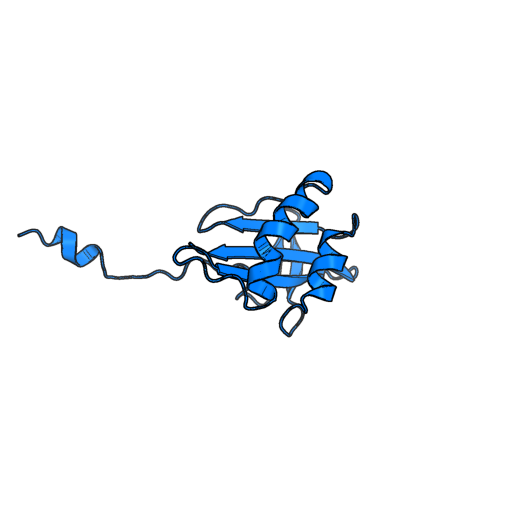M 667 O O . ARG A 1 86 ? 19.098 2.058 -7.623 1.00 72.56 86 ARG A O 1
ATOM 674 N N . GLY A 1 87 ? 17.044 2.493 -6.820 1.00 64.00 87 GLY A N 1
ATOM 675 C CA . GLY A 1 87 ? 16.282 1.936 -7.932 1.00 64.00 87 GLY A CA 1
ATOM 676 C C . GLY A 1 87 ? 16.119 3.010 -8.997 1.00 64.00 87 GLY A C 1
ATOM 677 O O . GLY A 1 87 ? 15.431 3.999 -8.779 1.00 64.00 87 GLY A O 1
ATOM 678 N N . LYS A 1 88 ? 16.826 2.854 -10.109 1.00 57.19 88 LYS A N 1
ATOM 679 C CA . LYS A 1 88 ? 16.559 3.567 -11.358 1.00 57.19 88 LYS A CA 1
ATOM 680 C C . LYS A 1 88 ? 16.529 2.512 -12.448 1.00 57.19 88 LYS A C 1
ATOM 682 O O . LYS A 1 88 ? 17.486 2.381 -13.208 1.00 57.19 88 LYS A O 1
ATOM 687 N N . GLU A 1 89 ? 15.478 1.704 -12.470 1.00 63.34 89 GLU A N 1
ATOM 688 C CA . GLU A 1 89 ? 15.146 1.034 -13.721 1.00 63.34 89 GLU A CA 1
ATOM 689 C C . GLU A 1 89 ? 14.501 2.069 -14.639 1.00 63.34 89 GLU A C 1
ATOM 691 O O . GLU A 1 89 ? 13.769 2.949 -14.196 1.00 63.34 89 GLU A O 1
ATOM 696 N N . VAL A 1 90 ? 14.826 2.003 -15.928 1.00 59.81 90 VAL A N 1
ATOM 697 C CA . VAL A 1 90 ? 14.346 2.968 -16.932 1.00 59.81 90 VAL A CA 1
ATOM 698 C C . VAL A 1 90 ? 12.828 2.833 -17.159 1.00 59.81 90 VAL A C 1
ATOM 700 O O . VAL A 1 90 ? 12.223 3.712 -17.763 1.00 59.81 90 VAL A O 1
ATOM 703 N N . HIS A 1 91 ? 12.222 1.752 -16.658 1.00 67.19 91 HIS A N 1
ATOM 704 C CA . HIS A 1 91 ? 10.856 1.323 -16.966 1.00 67.19 91 HIS A CA 1
ATOM 705 C C . HIS A 1 91 ? 10.023 0.969 -15.726 1.00 67.19 91 HIS A C 1
ATOM 707 O O . HIS A 1 91 ? 9.017 0.288 -15.872 1.00 67.19 91 HIS A O 1
ATOM 713 N N . ALA A 1 92 ? 10.465 1.336 -14.516 1.00 76.25 92 ALA A N 1
ATOM 714 C CA . ALA A 1 92 ? 9.684 1.122 -13.300 1.00 76.25 92 ALA A CA 1
ATOM 715 C C . ALA A 1 92 ? 10.023 2.161 -12.219 1.00 76.25 92 ALA A C 1
ATOM 717 O O . ALA A 1 92 ? 11.193 2.485 -12.009 1.00 76.25 92 ALA A O 1
ATOM 718 N N . ASP A 1 93 ? 9.013 2.649 -11.502 1.00 83.62 93 ASP A N 1
ATOM 719 C CA . ASP A 1 93 ? 9.154 3.438 -10.275 1.00 83.62 93 ASP A CA 1
ATOM 720 C C . ASP A 1 93 ? 8.140 2.983 -9.218 1.00 83.62 93 ASP A C 1
ATOM 722 O O . ASP A 1 93 ? 7.067 2.469 -9.541 1.00 83.62 93 ASP A O 1
ATOM 726 N N . PHE A 1 94 ? 8.480 3.179 -7.944 1.00 89.12 94 PHE A N 1
ATOM 727 C CA . PHE A 1 94 ? 7.659 2.756 -6.814 1.00 89.12 94 PHE A CA 1
ATOM 728 C C . PHE A 1 94 ? 7.336 3.913 -5.873 1.00 89.12 94 PHE A C 1
ATOM 730 O O . PHE A 1 94 ? 8.223 4.551 -5.301 1.00 89.12 94 PHE A O 1
ATOM 737 N N . ALA A 1 95 ? 6.047 4.093 -5.596 1.00 88.94 95 ALA A N 1
ATOM 738 C CA . ALA A 1 95 ? 5.546 4.981 -4.557 1.00 88.94 95 ALA A CA 1
ATOM 739 C C . ALA A 1 95 ? 4.926 4.182 -3.405 1.00 88.94 95 ALA A C 1
ATOM 741 O O . ALA A 1 95 ? 4.331 3.123 -3.597 1.00 88.94 95 ALA A O 1
ATOM 742 N N . VAL A 1 96 ? 5.061 4.692 -2.176 1.00 92.06 96 VAL A N 1
ATOM 743 C CA . VAL A 1 96 ? 4.546 4.021 -0.974 1.00 92.06 96 VAL A CA 1
ATOM 744 C C . VAL A 1 96 ? 3.821 5.005 -0.069 1.00 92.06 96 VAL A C 1
ATOM 746 O O . VAL A 1 96 ? 4.334 6.082 0.245 1.00 92.06 96 VAL A O 1
ATOM 749 N N . ALA A 1 97 ? 2.641 4.607 0.405 1.00 92.75 97 ALA A N 1
ATOM 750 C CA . ALA A 1 97 ? 1.846 5.388 1.341 1.00 92.75 97 ALA A CA 1
ATOM 751 C C . ALA A 1 97 ? 1.216 4.529 2.437 1.00 92.75 97 ALA A C 1
ATOM 753 O O . ALA A 1 97 ? 0.784 3.398 2.225 1.00 92.75 97 ALA A O 1
ATOM 754 N N . GLU A 1 98 ? 1.141 5.106 3.634 1.00 94.38 98 GLU A N 1
ATOM 755 C CA . GLU A 1 98 ? 0.445 4.512 4.768 1.00 94.38 98 GLU A CA 1
ATOM 756 C C . GLU A 1 98 ? -0.956 5.109 4.886 1.00 94.38 98 GLU A C 1
ATOM 758 O O . GLU A 1 98 ? -1.135 6.327 4.836 1.00 94.38 98 GLU A O 1
ATOM 763 N N . PHE A 1 99 ? -1.936 4.251 5.137 1.00 93.75 99 PHE A N 1
ATOM 764 C CA . PHE A 1 99 ? -3.310 4.621 5.420 1.00 93.75 99 PHE A CA 1
ATOM 765 C C . PHE A 1 99 ? -3.753 4.080 6.780 1.00 93.75 99 PHE A C 1
ATOM 767 O O . PHE A 1 99 ? -3.270 3.050 7.262 1.00 93.75 99 PHE A O 1
ATOM 774 N N . ARG A 1 100 ? -4.696 4.790 7.402 1.00 94.25 100 ARG A N 1
ATOM 775 C CA . ARG A 1 100 ? -5.341 4.405 8.661 1.00 94.25 100 ARG A CA 1
ATOM 776 C C . ARG A 1 100 ? -6.851 4.463 8.531 1.00 94.25 100 ARG A C 1
ATOM 778 O O . ARG A 1 100 ? -7.375 5.362 7.879 1.00 94.25 100 ARG A O 1
ATOM 785 N N . ASP A 1 101 ? -7.537 3.540 9.186 1.00 93.19 101 ASP A N 1
ATOM 786 C CA . ASP A 1 101 ? -8.988 3.604 9.355 1.00 93.19 101 ASP A CA 1
ATOM 787 C C . ASP A 1 101 ? -9.373 4.218 10.717 1.00 93.19 101 ASP A C 1
ATOM 789 O O . ASP A 1 101 ? -8.519 4.548 11.549 1.00 93.19 101 ASP A O 1
ATOM 793 N N . GLY A 1 102 ? -10.680 4.344 10.966 1.00 89.81 102 GLY A N 1
ATOM 794 C CA . GLY A 1 102 ? -11.216 4.837 12.242 1.00 89.81 102 GLY A CA 1
ATOM 795 C C . GLY A 1 102 ? -10.905 3.947 13.455 1.00 89.81 102 GLY A C 1
ATOM 796 O O . GLY A 1 102 ? -10.973 4.419 14.586 1.00 89.81 102 GLY A O 1
ATOM 797 N N . GLN A 1 103 ? -10.512 2.687 13.241 1.00 92.31 103 GLN A N 1
ATOM 798 C CA . GLN A 1 103 ? -10.097 1.748 14.291 1.00 92.31 103 GLN A CA 1
ATOM 799 C C . GLN A 1 103 ? -8.570 1.691 14.455 1.00 92.31 103 GLN A C 1
ATOM 801 O O . GLN A 1 103 ? -8.053 0.845 15.181 1.00 92.31 103 GLN A O 1
ATOM 806 N N . ARG A 1 104 ? -7.834 2.607 13.809 1.00 90.25 104 ARG A N 1
ATOM 807 C CA . ARG A 1 104 ? -6.365 2.690 13.809 1.00 90.25 104 ARG A CA 1
ATOM 808 C C . ARG A 1 104 ? -5.669 1.477 13.183 1.00 90.25 104 ARG A C 1
ATOM 810 O O . ARG A 1 104 ? -4.451 1.355 13.345 1.00 90.25 104 ARG A O 1
ATOM 817 N N . ARG A 1 105 ? -6.373 0.627 12.431 1.00 93.69 105 ARG A N 1
ATOM 818 C CA . ARG A 1 105 ? -5.737 -0.405 11.601 1.00 93.69 105 ARG A CA 1
ATOM 819 C C . ARG A 1 105 ? -4.898 0.254 10.523 1.00 93.69 105 ARG A C 1
ATOM 821 O O . ARG A 1 105 ? -5.172 1.382 10.113 1.00 93.69 105 ARG A O 1
ATOM 828 N N . THR A 1 106 ? -3.855 -0.443 10.097 1.00 94.94 106 THR A N 1
ATOM 829 C CA . THR A 1 106 ? -2.895 0.087 9.130 1.00 94.94 106 THR A CA 1
ATOM 830 C C . THR A 1 106 ? -3.047 -0.624 7.807 1.00 94.94 106 THR A C 1
ATOM 832 O O . THR A 1 106 ? -3.142 -1.849 7.766 1.00 94.94 106 THR A O 1
ATOM 835 N N . MET A 1 107 ? -2.985 0.154 6.739 1.00 94.75 107 MET A N 1
ATOM 836 C CA . MET A 1 107 ? -2.797 -0.364 5.401 1.00 94.75 107 MET A CA 1
ATOM 837 C C . MET A 1 107 ? -1.578 0.302 4.772 1.00 94.75 107 MET A C 1
ATOM 839 O O . MET A 1 107 ? -1.388 1.512 4.903 1.00 94.75 107 MET A O 1
ATOM 843 N N . LEU A 1 108 ? -0.748 -0.495 4.114 1.00 95.12 108 LEU A N 1
ATOM 844 C CA . LEU A 1 108 ? 0.346 -0.036 3.277 1.00 95.12 108 LEU A CA 1
ATOM 845 C C . LEU A 1 108 ? -0.073 -0.197 1.818 1.00 95.12 108 LEU A C 1
ATOM 847 O O . LEU A 1 108 ? -0.469 -1.285 1.409 1.00 95.12 108 LEU A O 1
ATOM 851 N N . VAL A 1 109 ? 0.021 0.881 1.052 1.00 93.38 109 VAL A N 1
ATOM 852 C CA . VAL A 1 109 ? -0.181 0.865 -0.396 1.00 93.38 109 VAL A CA 1
ATOM 853 C C . VAL A 1 109 ? 1.174 1.041 -1.059 1.00 93.38 109 VAL A C 1
ATOM 855 O O . VAL A 1 109 ? 1.916 1.958 -0.699 1.00 93.38 109 VAL A O 1
ATOM 858 N N . ILE A 1 110 ? 1.477 0.154 -1.999 1.00 93.06 110 ILE A N 1
ATOM 859 C CA . ILE A 1 110 ? 2.644 0.206 -2.873 1.00 93.06 110 ILE A CA 1
ATOM 860 C C . ILE A 1 110 ? 2.118 0.337 -4.298 1.00 93.06 110 ILE A C 1
ATOM 862 O O . ILE A 1 110 ? 1.304 -0.477 -4.726 1.00 93.06 110 ILE A O 1
ATOM 866 N N . GLU A 1 111 ? 2.551 1.373 -4.997 1.00 91.12 111 GLU A N 1
ATOM 867 C CA . GLU A 1 111 ? 2.167 1.664 -6.375 1.00 91.12 111 GLU A CA 1
ATOM 868 C C . GLU A 1 111 ? 3.405 1.539 -7.260 1.00 91.12 111 GLU A C 1
ATOM 870 O O . GLU A 1 111 ? 4.401 2.219 -7.020 1.00 91.12 111 GLU A O 1
ATOM 875 N N . GLU A 1 112 ? 3.341 0.639 -8.233 1.00 90.00 112 GLU A N 1
ATOM 876 C CA . GLU A 1 112 ? 4.338 0.388 -9.268 1.00 90.00 112 GLU A CA 1
ATOM 877 C C . GLU A 1 112 ? 3.870 1.055 -10.568 1.00 90.00 112 GLU A C 1
ATOM 879 O O . GLU A 1 112 ? 2.779 0.770 -11.074 1.00 90.00 112 GLU A O 1
ATOM 884 N N . SER A 1 113 ? 4.688 1.974 -11.081 1.00 83.06 113 SER A N 1
ATOM 885 C CA . SER A 1 113 ? 4.474 2.685 -12.350 1.00 83.06 113 SER A CA 1
ATOM 886 C C . SER A 1 113 ? 5.503 2.192 -13.360 1.00 83.06 113 SER A C 1
ATOM 888 O O . SER A 1 113 ? 6.681 2.213 -13.016 1.00 83.06 113 SER A O 1
ATOM 890 N N . CYS A 1 114 ? 5.092 1.803 -14.569 1.00 72.56 114 CYS A N 1
ATOM 891 C CA . CYS A 1 114 ? 5.992 1.379 -15.650 1.00 72.56 114 CYS A CA 1
ATOM 892 C C . CYS A 1 114 ? 5.990 2.360 -16.826 1.00 72.56 114 CYS A C 1
ATOM 894 O O . CYS A 1 114 ? 4.901 2.909 -17.116 1.00 72.56 114 CYS A O 1
#

Nearest PDB structures (foldseek):
  3itw-assembly1_B-2  TM=6.340E-01  e=1.801E+00  Micromonospora sp. ML1
  1gcu-assembly1_A  TM=3.482E-01  e=1.920E+00  Rattus norvegicus
  4phz-assembly1_A  TM=3.609E-01  e=2.821E+00  Methylocystis sp. ATCC 49242
  2qdf-assembly1_A  TM=4.053E-01  e=9.534E+00  Escherichia coli K-12
  3nwn-assembly1_A  TM=3.917E-01  e=6.490E+00  Homo sapiens

Mean predicted aligned error: 8.77 Å

Radius of gyration: 16.17 Å; Cα contacts (8 Å, |Δi|>4): 170; chains: 1; bounding box: 36×28×58 Å

Solvent-accessible surface area (backbone atoms only — not comparable to full-atom values): 6820 Å² total; per-residue (Å²): 138,64,76,74,61,64,68,72,69,75,69,86,67,71,68,80,56,80,72,78,43,70,52,50,66,48,98,86,68,50,57,32,34,50,53,84,70,79,58,52,60,74,55,49,53,53,48,57,73,34,83,82,36,46,38,34,40,30,59,58,86,51,79,68,41,76,56,52,74,85,51,33,63,64,51,42,69,67,46,51,38,34,67,68,74,67,50,77,55,99,61,49,50,66,48,58,40,46,29,32,35,96,84,68,48,44,34,40,41,38,39,40,45,103

pLDDT: mean 80.91, std 17.51, range [37.06, 96.81]

=== Feature glossary ===
The record interleaves many kinds of information about one protein. Here is each kind framed as the question it answers.

Q: What does the local fold look like, residue by residue?
A: A 3Di character summarizes, for each residue, the relative orientation of the Cα frame of its nearest spatial neighbor. Because it encodes fold topology rather than chemistry, 3Di alignments detect remote structural similarity that sequence alignment misses.

Q: Which residues are in helices, strands, or loops?
A: Secondary structure is the local, repeating backbone conformation. DSSP classifies it into eight states by reading the hydrogen-bond network: three helix types (H, G, I), two β types (E, B), two non-regular types (T, S), and unstructured coil (-).

Q: How big and how compact is the whole molecule?
A: Three whole-structure scalars: the radius of gyration (RMS distance of Cα from centroid, in Å), the count of Cα–Cα contacts (pairs closer than 8 Å and separated by more than four residues in sequence — i.e. tertiary, not local, contacts), and the bounding-box dimensions. Together they distinguish compact globular folds from extended fibres or disordered chains.

Q: How confident is the AlphaFold model at each residue?
A: For AlphaFold models, the B-factor field carries pLDDT — the model's own estimate of local accuracy on a 0–100 scale. Regions with pLDDT<50 should be treated as essentially unmodeled; they often correspond to intrinsically disordered segments.

Q: What family and function is it annotated with?
A: Functional annotations link the protein to curated databases. InterPro entries identify conserved domains and families by matching the sequence against member-database signatures (Pfam, PROSITE, CDD, …). Gene Ontology (GO) terms describe molecular function, biological process, and cellular component in a controlled vocabulary. CATH places the structure in a hierarchical fold classification (Class/Architecture/Topology/Homologous-superfamily). The organism is the source species.

Q: What known structures does this most resemble?
A: Nearest PDB neighbors are the top structural matches found by Foldseek when searching this structure against the entire Protein Data Bank. Each hit reports a TM-score (0 to 1; >0.5 almost always implies the same fold) and an E-value. These are *structural* homologs — they may share no detectable sequence similarity.

Q: Which residues are buried vs exposed?
A: Solvent-accessible surface area (SASA) is the area in Å² traced out by the centre of a 1.4 Å probe sphere (a water molecule) rolled over the protein's van der Waals surface (Shrake–Rupley / Lee–Richards construction). Buried residues have near-zero SASA; fully exposed residues can exceed 200 Å². The total SASA scales roughly with the number of surface residues.

Q: What are the backbone torsion angles?
A: φ (phi) and ψ (psi) are the two rotatable backbone dihedrals per residue: φ is the C(i-1)–N–Cα–C torsion, ψ is the N–Cα–C–N(i+1) torsion, both in degrees on (−180°, 180°]. α-helical residues cluster near (−60°, −45°); β-strand residues near (−120°, +130°). A Ramachandran plot is simply a scatter of (φ, ψ) for every residue.

Q: Are the domains correctly placed relative to each other?
A: Predicted aligned error is AlphaFold's pairwise confidence. Unlike pLDDT (per-residue), PAE is per-residue-pair and captures whether two parts of the structure are correctly placed relative to each other. Units are ångströms of expected positional error.

Q: What if only a Cα trace is available?
A: P-SEA three-state annotation labels each residue as helix, strand, or coil based purely on the geometry of the Cα trace. It serves as a fallback when the full backbone (and thus DSSP) is unavailable.

Q: What is the amino-acid chain?
A: This is the polypeptide sequence — one letter per residue, N-terminus first. Length ranges from a few dozen residues for small domains to over a thousand for large multi-domain proteins.

Q: What do the rendered images show?
A: The six renders are orthographic views along the three Cartesian axes in both directions. Representation (cartoon, sticks, or surface) and color scheme (sequence-rainbow or by-chain) vary across proteins so the training set covers all the common visualization conventions.

Q: What do the diagnostic plots show?
A: Plot images: a contact map (which residues are close in 3D, as an N×N binary image), a Ramachandran scatter (backbone torsion angles, revealing secondary-structure composition at a glance), and — for AlphaFold structures — a PAE heatmap (pairwise prediction confidence).

Q: How mobile is each atom in the crystal?
A: B-factor (Debye–Waller factor) reflects atomic displacement in the crystal lattice. It is an experimental observable (units Å²), not a prediction; low values mean the atom is pinned down, high values mean it moves or is heterogeneous across the crystal.

Q: Where is each backbone atom in 3D?
A: The mmCIF table is the protein's shape written out atom by atom. For each backbone N, Cα, C, and carbonyl O, it records an (x, y, z) coordinate triple in Å plus the residue type, chain letter, and residue number.